Protein AF-A0A562BRK3-F1 (afdb_monomer_lite)

Radius of gyration: 24.8 Å; chains: 1; bounding box: 54×69×61 Å

Organism: NCBI:txid936133

Sequence (170 aa):
MILYHAGPQWVHVVETLVTRTELAKVLCDHHGFTQCMLYEPFGSGRGSVIAKHDHMVVMDIGADGDTHWYAVAPTKELQDLIWSFSNGFAGQWSTLELKIITGHGDWPALLEMAGRQFSDAVCVVERAIAGPANDASSVQELPDFDGNAMEVPPDYLHSLSGTEVIECVH

Structure (mmCIF, N/CA/C/O backbone):
data_AF-A0A562BRK3-F1
#
_entry.id   AF-A0A562BRK3-F1
#
loop_
_atom_site.group_PDB
_atom_site.id
_atom_site.type_symbol
_atom_site.label_atom_id
_atom_site.label_alt_id
_atom_site.label_comp_id
_atom_site.label_asym_id
_atom_site.label_entity_id
_atom_site.label_seq_id
_atom_site.pdbx_PDB_ins_code
_atom_site.Cartn_x
_atom_site.Cartn_y
_atom_site.Cartn_z
_atom_site.occupancy
_atom_site.B_iso_or_equiv
_atom_site.auth_seq_id
_atom_site.auth_comp_id
_atom_site.auth_asym_id
_atom_site.auth_atom_id
_atom_site.pdbx_PDB_model_num
ATOM 1 N N . MET A 1 1 ? 1.777 15.015 -6.830 1.00 42.59 1 MET A N 1
ATOM 2 C CA . MET A 1 1 ? 2.020 14.734 -5.397 1.00 42.59 1 MET A CA 1
ATOM 3 C C . MET A 1 1 ? 0.925 13.799 -4.917 1.00 42.59 1 MET A C 1
ATOM 5 O O . MET A 1 1 ? -0.235 14.199 -4.917 1.00 42.59 1 MET A O 1
ATOM 9 N N . ILE A 1 2 ? 1.263 12.542 -4.626 1.00 52.62 2 ILE A N 1
ATOM 10 C CA . ILE A 1 2 ? 0.286 11.550 -4.171 1.00 52.62 2 ILE A CA 1
ATOM 11 C C . ILE A 1 2 ? -0.029 11.860 -2.705 1.00 52.62 2 ILE A C 1
ATOM 13 O O . ILE A 1 2 ? 0.846 11.779 -1.849 1.00 52.62 2 ILE A O 1
ATOM 17 N N . LEU A 1 3 ? -1.256 12.300 -2.423 1.00 62.47 3 LEU A N 1
ATOM 18 C CA . LEU A 1 3 ? -1.719 12.505 -1.052 1.00 62.47 3 LEU A CA 1
ATOM 19 C C . LEU A 1 3 ? -2.210 11.158 -0.522 1.00 62.47 3 LEU A C 1
ATOM 21 O O . LEU A 1 3 ? -3.358 10.789 -0.758 1.00 62.47 3 LEU A O 1
ATOM 25 N N . TYR A 1 4 ? -1.315 10.436 0.144 1.00 78.81 4 TYR A N 1
ATOM 26 C CA . TYR A 1 4 ? -1.658 9.306 0.998 1.00 78.81 4 TYR A CA 1
ATOM 27 C C . TYR A 1 4 ? -2.059 9.855 2.359 1.00 78.81 4 TYR A C 1
ATOM 29 O O . TYR A 1 4 ? -1.281 10.555 3.012 1.00 78.81 4 TYR A O 1
ATOM 37 N N . HIS A 1 5 ? -3.297 9.610 2.767 1.00 80.00 5 HIS A N 1
ATOM 38 C CA . HIS A 1 5 ? -3.873 10.245 3.949 1.00 80.00 5 HIS A CA 1
ATOM 39 C C . HIS A 1 5 ? -3.241 9.744 5.242 1.00 80.00 5 HIS A C 1
ATOM 41 O O . HIS A 1 5 ? -3.043 10.550 6.140 1.00 80.00 5 HIS A O 1
ATOM 47 N N . ALA A 1 6 ? -2.807 8.483 5.317 1.00 83.62 6 ALA A N 1
ATOM 48 C CA . ALA A 1 6 ? -2.063 7.965 6.472 1.00 83.62 6 ALA A CA 1
ATOM 49 C C . ALA A 1 6 ? -0.735 8.712 6.744 1.00 83.62 6 ALA A C 1
ATOM 51 O O . ALA A 1 6 ? -0.178 8.616 7.840 1.00 83.62 6 ALA A O 1
ATOM 52 N N . GLY A 1 7 ? -0.244 9.482 5.770 1.00 87.38 7 GLY A N 1
ATOM 53 C CA . GLY A 1 7 ? 0.989 10.255 5.850 1.00 87.38 7 GLY A CA 1
ATOM 54 C C . GLY A 1 7 ? 2.136 9.626 5.048 1.00 87.38 7 GLY A C 1
ATOM 55 O O . GLY A 1 7 ? 2.059 8.465 4.640 1.00 87.38 7 GLY A O 1
ATOM 56 N N . PRO A 1 8 ? 3.215 10.388 4.797 1.00 89.25 8 PRO A N 1
ATOM 57 C CA . PRO A 1 8 ? 4.320 9.968 3.933 1.00 89.25 8 PRO A CA 1
ATOM 58 C C . PRO A 1 8 ? 5.113 8.769 4.475 1.00 89.25 8 PRO A C 1
ATOM 60 O O . PRO A 1 8 ? 5.765 8.078 3.705 1.00 89.25 8 PRO A O 1
ATOM 63 N N . GLN A 1 9 ? 5.052 8.493 5.779 1.00 91.50 9 GLN A N 1
ATOM 64 C CA . GLN A 1 9 ? 5.745 7.368 6.411 1.00 91.50 9 GLN A CA 1
ATOM 65 C C . GLN A 1 9 ? 5.169 5.989 6.043 1.00 91.50 9 GLN A C 1
ATOM 67 O O . GLN A 1 9 ? 5.823 4.980 6.274 1.00 91.50 9 GLN A O 1
ATOM 72 N N . TRP A 1 10 ? 3.961 5.944 5.474 1.00 93.75 10 TRP A N 1
ATOM 73 C CA . TRP A 1 10 ? 3.277 4.717 5.043 1.00 93.75 10 TRP A CA 1
ATOM 74 C C . TRP A 1 10 ? 3.403 4.468 3.541 1.00 93.75 10 TRP A C 1
ATOM 76 O O . TRP A 1 10 ? 2.578 3.786 2.937 1.00 93.75 10 TRP A O 1
ATOM 86 N N . VAL A 1 11 ? 4.397 5.086 2.915 1.00 93.94 11 VAL A N 1
ATOM 87 C CA . VAL A 1 11 ? 4.595 5.036 1.475 1.00 93.94 11 VAL A CA 1
ATOM 88 C C . VAL A 1 11 ? 6.065 4.815 1.225 1.00 93.94 11 VAL A C 1
ATOM 90 O O . VAL A 1 11 ? 6.908 5.587 1.678 1.00 93.94 11 VAL A O 1
ATOM 93 N N . HIS A 1 12 ? 6.363 3.776 0.467 1.00 95.69 12 HIS A N 1
ATOM 94 C CA . HIS A 1 12 ? 7.703 3.524 -0.020 1.00 95.69 12 HIS A CA 1
ATOM 95 C C . HIS A 1 12 ? 7.676 3.565 -1.540 1.00 95.69 12 HIS A C 1
ATOM 97 O O . HIS A 1 12 ? 6.855 2.889 -2.157 1.00 95.69 12 HIS A O 1
ATOM 103 N N . VAL A 1 13 ? 8.543 4.380 -2.134 1.00 95.31 13 VAL A N 1
ATOM 104 C CA . VAL A 1 13 ? 8.662 4.512 -3.586 1.00 95.31 13 VAL A CA 1
ATOM 105 C C . VAL A 1 13 ? 10.003 3.954 -4.012 1.00 95.31 13 VAL A C 1
ATOM 107 O O . VAL A 1 13 ? 11.030 4.317 -3.442 1.00 95.31 13 VAL A O 1
ATOM 110 N N . VAL A 1 14 ? 9.973 3.111 -5.035 1.00 95.38 14 VAL A N 1
ATOM 111 C CA . VAL A 1 14 ? 11.150 2.472 -5.611 1.00 95.38 14 VAL A CA 1
ATOM 112 C C . VAL A 1 14 ? 11.201 2.733 -7.110 1.00 95.38 14 VAL A C 1
ATOM 114 O O . VAL A 1 14 ? 10.173 2.764 -7.789 1.00 95.38 14 VAL A O 1
ATOM 117 N N . GLU A 1 15 ? 12.413 2.938 -7.607 1.00 95.75 15 GLU A N 1
ATOM 118 C CA . GLU A 1 15 ? 12.732 3.116 -9.019 1.00 95.75 15 GLU A CA 1
ATOM 119 C C . GLU A 1 15 ? 13.418 1.855 -9.548 1.00 95.75 15 GLU A C 1
ATOM 121 O O . GLU A 1 15 ? 14.273 1.279 -8.870 1.00 95.75 15 GLU A O 1
ATOM 126 N N . THR A 1 16 ? 13.040 1.401 -10.742 1.00 95.88 16 THR A N 1
ATOM 127 C CA . THR A 1 16 ? 13.599 0.184 -11.341 1.00 95.88 16 THR A CA 1
ATOM 128 C C . THR A 1 16 ? 13.435 0.160 -12.859 1.00 95.88 16 THR A C 1
ATOM 130 O O . THR A 1 16 ? 12.605 0.869 -13.418 1.00 95.88 16 THR A O 1
ATOM 133 N N . LEU A 1 17 ? 14.209 -0.700 -13.520 1.00 95.69 17 LEU A N 1
ATOM 134 C CA . LEU A 1 17 ? 14.058 -1.034 -14.939 1.00 95.69 17 LEU A CA 1
ATOM 135 C C . LEU A 1 17 ? 13.078 -2.200 -15.168 1.00 95.69 17 LEU A C 1
ATOM 137 O O . LEU A 1 17 ? 12.776 -2.543 -16.307 1.00 95.69 17 LEU A O 1
ATOM 141 N N . VAL A 1 18 ? 12.601 -2.842 -14.095 1.00 94.62 18 VAL A N 1
ATOM 142 C CA . VAL A 1 18 ? 11.651 -3.957 -14.184 1.00 94.62 18 VAL A CA 1
ATOM 143 C C . VAL A 1 18 ? 10.293 -3.431 -14.635 1.00 94.62 18 VAL A C 1
ATOM 145 O O . VAL A 1 18 ? 9.698 -2.551 -13.997 1.00 94.62 18 VAL A O 1
ATOM 148 N N . THR A 1 19 ? 9.773 -4.000 -15.721 1.00 94.88 19 THR A N 1
ATOM 149 C CA . THR A 1 19 ? 8.482 -3.583 -16.265 1.00 94.88 19 THR A CA 1
ATOM 150 C C . THR A 1 19 ? 7.337 -3.992 -15.344 1.00 94.88 19 THR A C 1
ATOM 152 O O . THR A 1 19 ? 7.427 -4.937 -14.555 1.00 94.88 19 THR A O 1
ATOM 155 N N . ARG A 1 20 ? 6.195 -3.316 -15.489 1.00 94.38 20 ARG A N 1
ATOM 156 C CA . ARG A 1 20 ? 5.014 -3.559 -14.651 1.00 94.38 20 ARG A CA 1
ATOM 157 C C . ARG A 1 20 ? 4.578 -5.021 -14.666 1.00 94.38 20 ARG A C 1
ATOM 159 O O . ARG A 1 20 ? 4.218 -5.584 -13.635 1.00 94.38 20 ARG A O 1
ATOM 166 N N . THR A 1 21 ? 4.578 -5.617 -15.855 1.00 93.50 21 THR A N 1
ATOM 167 C CA . THR A 1 21 ? 4.143 -6.998 -16.072 1.00 93.50 21 THR A CA 1
ATOM 168 C C . THR A 1 21 ? 5.106 -7.985 -15.420 1.00 93.50 21 THR A C 1
ATOM 170 O O . THR A 1 21 ? 4.656 -8.951 -14.808 1.00 93.50 21 THR A O 1
ATOM 173 N N . GLU A 1 22 ? 6.413 -7.734 -15.513 1.00 94.44 22 GLU A N 1
ATOM 174 C CA . GLU A 1 22 ? 7.439 -8.569 -14.882 1.00 94.44 22 GLU A CA 1
ATOM 175 C C . GLU A 1 22 ? 7.361 -8.486 -13.361 1.00 94.44 22 GLU A C 1
ATOM 177 O O . GLU A 1 22 ? 7.303 -9.524 -12.704 1.00 94.44 22 GLU A O 1
ATOM 182 N N . LEU A 1 23 ? 7.271 -7.275 -12.799 1.00 94.88 23 LEU A N 1
ATOM 183 C CA . LEU A 1 23 ? 7.180 -7.096 -11.352 1.00 94.88 23 LEU A CA 1
ATOM 184 C C . LEU A 1 23 ? 5.910 -7.745 -10.790 1.00 94.88 23 LEU A C 1
ATOM 186 O O . LEU A 1 23 ? 5.981 -8.490 -9.814 1.00 94.88 23 LEU A O 1
ATOM 190 N N . ALA A 1 24 ? 4.753 -7.513 -11.421 1.00 94.56 24 ALA A N 1
ATOM 191 C CA . ALA A 1 24 ? 3.501 -8.138 -11.001 1.00 94.56 24 ALA A CA 1
ATOM 192 C C . ALA A 1 24 ? 3.601 -9.670 -11.034 1.00 94.56 24 ALA A C 1
ATOM 194 O O . ALA A 1 24 ? 3.160 -10.327 -10.092 1.00 94.56 24 ALA A O 1
ATOM 195 N N . LYS A 1 25 ? 4.222 -10.231 -12.078 1.00 94.69 25 LYS A N 1
ATOM 196 C CA . LYS A 1 25 ? 4.437 -11.674 -12.200 1.00 94.69 25 LYS A CA 1
ATOM 197 C C . LYS A 1 25 ? 5.325 -12.216 -11.080 1.00 94.69 25 LYS A C 1
ATOM 199 O O . LYS A 1 25 ? 4.910 -13.142 -10.396 1.00 94.69 25 LYS A O 1
ATOM 204 N N . VAL A 1 26 ? 6.498 -11.624 -10.848 1.00 94.38 26 VAL A N 1
ATOM 205 C CA . VAL A 1 26 ? 7.433 -12.078 -9.799 1.00 94.38 26 VAL A CA 1
ATOM 206 C C . VAL A 1 26 ? 6.784 -12.025 -8.415 1.00 94.38 26 VAL A C 1
ATOM 208 O O . VAL A 1 26 ? 6.897 -12.975 -7.642 1.00 94.38 26 VAL A O 1
ATOM 211 N N . LEU A 1 27 ? 6.052 -10.949 -8.112 1.00 94.81 27 LEU A N 1
ATOM 212 C CA . LEU A 1 27 ? 5.343 -10.809 -6.840 1.00 94.81 27 LEU A CA 1
ATOM 213 C C . LEU A 1 27 ? 4.277 -11.897 -6.644 1.00 94.81 27 LEU A C 1
ATOM 215 O O . LEU A 1 27 ? 4.138 -12.429 -5.540 1.00 94.81 27 LEU A O 1
ATOM 219 N N . CYS A 1 28 ? 3.535 -12.239 -7.697 1.00 94.44 28 CYS A N 1
ATOM 220 C CA . CYS A 1 28 ? 2.483 -13.249 -7.610 1.00 94.44 28 CYS A CA 1
ATOM 221 C C . CYS A 1 28 ? 3.046 -14.674 -7.565 1.00 94.44 28 CYS A C 1
ATOM 223 O O . CYS A 1 28 ? 2.613 -15.471 -6.736 1.00 94.44 28 CYS A O 1
ATOM 225 N N . ASP A 1 29 ? 4.036 -14.973 -8.406 1.00 93.56 29 ASP A N 1
ATOM 226 C CA . ASP A 1 29 ? 4.585 -16.322 -8.559 1.00 93.56 29 ASP A CA 1
ATOM 227 C C . ASP A 1 29 ? 5.462 -16.730 -7.361 1.00 93.56 29 ASP A C 1
ATOM 229 O O . ASP A 1 29 ? 5.449 -17.893 -6.958 1.00 93.56 29 ASP A O 1
ATOM 233 N N . HIS A 1 30 ? 6.212 -15.791 -6.767 1.00 91.38 30 HIS A N 1
ATOM 234 C CA . HIS A 1 30 ? 7.230 -16.110 -5.752 1.00 91.38 30 HIS A CA 1
ATOM 235 C C . HIS A 1 30 ? 6.968 -15.533 -4.361 1.00 91.38 30 HIS A C 1
ATOM 237 O O . HIS A 1 30 ? 7.566 -15.997 -3.390 1.00 91.38 30 HIS A O 1
ATOM 243 N N . HIS A 1 31 ? 6.093 -14.535 -4.236 1.00 90.38 31 HIS A N 1
ATOM 244 C CA . HIS A 1 31 ? 5.945 -13.786 -2.987 1.00 90.38 31 HIS A CA 1
ATOM 245 C C . HIS A 1 31 ? 4.519 -13.766 -2.427 1.00 90.38 31 HIS A C 1
ATOM 247 O O . HIS A 1 31 ? 4.239 -13.037 -1.478 1.00 90.38 31 HIS A O 1
ATOM 253 N N . GLY A 1 32 ? 3.615 -14.576 -2.986 1.00 91.38 32 GLY A N 1
ATOM 254 C CA . GLY A 1 32 ? 2.256 -14.735 -2.464 1.00 91.38 32 GLY A CA 1
ATOM 255 C C . GLY A 1 32 ? 1.371 -13.501 -2.643 1.00 91.38 32 GLY A C 1
ATOM 256 O O . GLY A 1 32 ? 0.333 -13.388 -1.985 1.00 91.38 32 GLY A O 1
ATOM 257 N N . PHE A 1 33 ? 1.755 -12.557 -3.506 1.00 95.56 33 PHE A N 1
ATOM 258 C CA . PHE A 1 33 ? 0.863 -11.467 -3.880 1.00 95.56 33 PHE A CA 1
ATOM 259 C C . PHE A 1 33 ? -0.249 -11.992 -4.790 1.00 95.56 33 PHE A C 1
ATOM 261 O O . PHE A 1 33 ? -0.097 -12.963 -5.525 1.00 95.56 33 PHE A O 1
ATOM 268 N N . THR A 1 34 ? -1.390 -11.320 -4.757 1.00 95.69 34 THR A N 1
ATOM 269 C CA . THR A 1 34 ? -2.489 -11.542 -5.691 1.00 95.69 34 THR A CA 1
ATOM 270 C C . THR A 1 34 ? -2.465 -10.461 -6.758 1.00 95.69 34 THR A C 1
ATOM 272 O O . THR A 1 34 ? -2.460 -9.265 -6.443 1.00 95.69 34 THR A O 1
ATOM 275 N N . GLN A 1 35 ? -2.488 -10.874 -8.024 1.00 93.25 35 GLN A N 1
ATOM 276 C CA . GLN A 1 35 ? -2.577 -9.948 -9.144 1.00 93.25 35 GLN A CA 1
ATOM 277 C C . GLN A 1 35 ? -3.909 -9.198 -9.100 1.00 93.25 35 GLN A C 1
ATOM 279 O O . GLN A 1 35 ? -4.969 -9.791 -8.895 1.00 93.25 35 GLN A O 1
ATOM 284 N N . CYS A 1 36 ? -3.858 -7.886 -9.304 1.00 90.62 36 CYS A N 1
ATOM 285 C CA . CYS A 1 36 ? -5.045 -7.039 -9.291 1.00 90.62 36 CYS A CA 1
ATOM 286 C C . CYS A 1 36 ? -5.395 -6.552 -10.699 1.00 90.62 36 CYS A C 1
ATOM 288 O O . CYS A 1 36 ? -4.528 -6.387 -11.557 1.00 90.62 36 CYS A O 1
ATOM 290 N N . MET A 1 37 ? -6.683 -6.284 -10.930 1.00 82.25 37 MET A N 1
ATOM 291 C CA . MET A 1 37 ? -7.095 -5.490 -12.088 1.00 82.25 37 MET A CA 1
A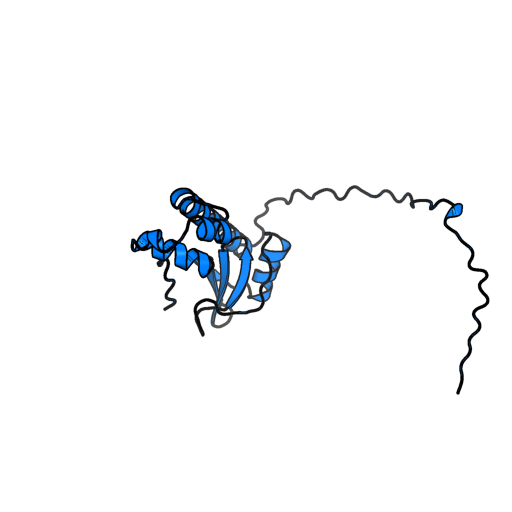TOM 292 C C . MET A 1 37 ? -6.586 -4.063 -11.876 1.00 82.25 37 MET A C 1
ATOM 294 O O . MET A 1 37 ? -6.704 -3.545 -10.777 1.00 82.25 37 MET A O 1
ATOM 298 N N . LEU A 1 38 ? -6.000 -3.433 -12.889 1.00 86.62 38 LEU A N 1
ATOM 299 C CA . LEU A 1 38 ? -5.414 -2.096 -12.761 1.00 86.62 38 LEU A CA 1
ATOM 300 C C . LEU A 1 38 ? -6.494 -1.071 -12.372 1.00 86.62 38 LEU A C 1
ATOM 302 O O . LEU A 1 38 ? -7.259 -0.619 -13.222 1.00 86.62 38 LEU A O 1
ATOM 306 N N . TYR A 1 39 ? -6.567 -0.716 -11.088 1.00 91.56 39 TYR A N 1
ATOM 307 C CA . TYR A 1 39 ? -7.485 0.293 -10.551 1.00 91.56 39 TYR A CA 1
ATOM 308 C C . TYR A 1 39 ? -6.726 1.324 -9.712 1.00 91.56 39 TYR A C 1
ATOM 310 O O . TYR A 1 39 ? -5.657 1.036 -9.178 1.00 91.56 39 TYR A O 1
ATOM 318 N N . GLU A 1 40 ? -7.286 2.528 -9.585 1.00 91.50 40 GLU A N 1
ATOM 319 C CA . GLU A 1 40 ? -6.642 3.671 -8.923 1.00 91.50 40 GLU A CA 1
ATOM 320 C C . GLU A 1 40 ? -7.346 4.011 -7.587 1.00 91.50 40 GLU A C 1
ATOM 322 O O . GLU A 1 40 ? -8.255 4.848 -7.556 1.00 91.50 40 GLU A O 1
ATOM 327 N N . PRO A 1 41 ? -6.972 3.382 -6.453 1.00 89.31 41 PRO A N 1
ATOM 328 C CA . PRO A 1 41 ? -7.683 3.543 -5.173 1.00 89.31 41 PRO A CA 1
ATOM 329 C C . PRO A 1 41 ? -7.634 4.965 -4.600 1.00 89.31 41 PRO A C 1
ATOM 331 O O . PRO A 1 41 ? -8.520 5.372 -3.838 1.00 89.31 41 PRO A O 1
ATOM 334 N N . PHE A 1 42 ? -6.598 5.722 -4.964 1.00 87.38 42 PHE A N 1
ATOM 335 C CA . PHE A 1 42 ? -6.344 7.075 -4.468 1.00 87.38 42 PHE A CA 1
ATOM 336 C C . PHE A 1 42 ? -6.830 8.169 -5.432 1.00 87.38 42 PHE A C 1
ATOM 338 O O . PHE A 1 42 ? -6.615 9.355 -5.179 1.00 87.38 42 PHE A O 1
ATOM 345 N N . GLY A 1 43 ? -7.536 7.787 -6.500 1.00 85.31 43 GLY A N 1
ATOM 346 C CA . GLY A 1 43 ? -8.019 8.686 -7.545 1.00 85.31 43 GLY A CA 1
ATOM 347 C C . GLY A 1 43 ? -7.096 8.730 -8.761 1.00 85.31 43 GLY A C 1
ATOM 348 O O . GLY A 1 43 ? -5.996 8.185 -8.746 1.00 85.31 43 GLY A O 1
ATOM 349 N N . SER A 1 44 ? -7.567 9.385 -9.822 1.00 85.69 44 SER A N 1
ATOM 350 C CA . SER A 1 44 ? -6.913 9.297 -11.126 1.00 85.69 44 SER A CA 1
ATOM 351 C C . SER A 1 44 ? -5.527 9.937 -11.168 1.00 85.69 44 SER A C 1
ATOM 353 O O . SER A 1 44 ? -5.317 11.013 -10.596 1.00 85.69 44 SER A O 1
ATOM 355 N N . GLY A 1 45 ? -4.581 9.264 -11.831 1.00 83.44 45 GLY A N 1
ATOM 356 C CA . GLY A 1 45 ? -3.189 9.695 -11.957 1.00 83.44 45 GLY A CA 1
ATOM 357 C C . GLY A 1 45 ? -2.380 9.543 -10.668 1.00 83.44 45 GLY A C 1
ATOM 358 O O . GLY A 1 45 ? -1.362 10.215 -10.503 1.00 83.44 45 GLY A O 1
ATOM 359 N N . ARG A 1 46 ? -2.843 8.715 -9.722 1.00 84.06 46 ARG A N 1
ATOM 360 C CA . ARG A 1 46 ? -2.166 8.473 -8.430 1.00 84.06 46 ARG A CA 1
ATOM 361 C C . ARG A 1 46 ? -1.600 7.068 -8.282 1.00 84.06 46 ARG A C 1
ATOM 363 O O . ARG A 1 46 ? -1.237 6.664 -7.181 1.00 84.06 46 ARG A O 1
ATOM 370 N N . GLY A 1 47 ? -1.509 6.372 -9.401 1.00 89.81 47 GLY A N 1
ATOM 371 C CA . GLY A 1 47 ? -0.990 5.028 -9.499 1.00 89.81 47 GLY A CA 1
ATOM 372 C C . GLY A 1 47 ? -2.084 3.977 -9.563 1.00 89.81 47 GLY A C 1
ATOM 373 O O . GLY A 1 47 ? -3.162 4.121 -8.981 1.00 89.81 47 GLY A O 1
ATOM 374 N N . SER A 1 48 ? -1.774 2.915 -10.296 1.00 93.75 48 SER A N 1
ATOM 375 C CA . SER A 1 48 ? -2.664 1.781 -10.521 1.00 93.75 48 SER A CA 1
ATOM 376 C C . SER A 1 48 ? -2.155 0.556 -9.774 1.00 93.75 48 SER A C 1
ATOM 378 O O . SER A 1 48 ? -0.968 0.244 -9.841 1.00 93.75 48 SER A O 1
ATOM 380 N N . VAL A 1 49 ? -3.032 -0.129 -9.040 1.00 95.38 49 VAL A N 1
ATOM 381 C CA . VAL A 1 49 ? -2.661 -1.325 -8.270 1.00 95.38 49 VAL A CA 1
ATOM 382 C C . VAL A 1 49 ? -2.348 -2.470 -9.223 1.00 95.38 49 VAL A C 1
ATOM 384 O O . VAL A 1 49 ? -3.180 -2.838 -10.051 1.00 95.38 49 VAL A O 1
ATOM 387 N N . ILE A 1 50 ? -1.160 -3.049 -9.071 1.00 96.12 50 ILE A N 1
ATOM 388 C CA . ILE A 1 50 ? -0.684 -4.175 -9.885 1.00 96.12 50 ILE A CA 1
ATOM 389 C C . ILE A 1 50 ? -0.744 -5.489 -9.108 1.00 96.12 50 ILE A C 1
ATOM 391 O O . ILE A 1 50 ? -0.998 -6.548 -9.683 1.00 96.12 50 ILE A O 1
ATOM 395 N N . ALA A 1 51 ? -0.554 -5.412 -7.791 1.00 96.56 51 ALA A N 1
ATOM 396 C CA . ALA A 1 51 ? -0.514 -6.559 -6.904 1.00 96.56 51 ALA A CA 1
ATOM 397 C C . ALA A 1 51 ? -0.927 -6.154 -5.482 1.00 96.56 51 ALA A C 1
ATOM 399 O O . ALA A 1 51 ? -0.722 -5.012 -5.061 1.00 96.56 51 ALA A O 1
ATOM 400 N N . LYS A 1 52 ? -1.492 -7.099 -4.731 1.00 96.19 52 LYS A N 1
ATOM 401 C CA . LYS A 1 52 ? -1.904 -6.917 -3.334 1.00 96.19 52 LYS A CA 1
ATOM 402 C C . LYS A 1 52 ? -1.460 -8.108 -2.490 1.00 96.19 52 LYS A C 1
ATOM 404 O O . LYS A 1 52 ? -1.592 -9.244 -2.933 1.00 96.19 52 LYS A O 1
ATOM 409 N N . HIS A 1 53 ? -1.008 -7.855 -1.270 1.00 95.56 53 HIS A N 1
ATOM 410 C CA . HIS A 1 53 ? -0.775 -8.883 -0.257 1.00 95.56 53 HIS A CA 1
ATOM 411 C C . HIS A 1 53 ? -1.257 -8.353 1.093 1.00 95.56 53 HIS A C 1
ATOM 413 O O . HIS A 1 53 ? -0.934 -7.223 1.455 1.00 95.56 53 HIS A O 1
ATOM 419 N N . ASP A 1 54 ? -2.080 -9.127 1.801 1.00 94.44 54 ASP A N 1
ATOM 420 C CA . ASP A 1 54 ? -2.762 -8.697 3.027 1.00 94.44 54 ASP A CA 1
ATOM 421 C C . ASP A 1 54 ? -3.417 -7.303 2.901 1.00 94.44 54 ASP A C 1
ATOM 423 O O . ASP A 1 54 ? -4.276 -7.081 2.036 1.00 94.44 54 ASP A O 1
ATOM 427 N N . HIS A 1 55 ? -3.016 -6.347 3.746 1.00 95.56 55 HIS A N 1
ATOM 428 C CA . HIS A 1 55 ? -3.482 -4.962 3.718 1.00 95.56 55 HIS A CA 1
ATOM 429 C C . HIS A 1 55 ? -2.543 -4.017 2.964 1.00 95.56 55 HIS A C 1
ATOM 431 O O . HIS A 1 55 ? -2.696 -2.800 3.091 1.00 95.56 55 HIS A O 1
ATOM 437 N N . MET A 1 56 ? -1.617 -4.547 2.163 1.00 96.81 56 MET A N 1
ATOM 438 C CA . MET A 1 56 ? -0.646 -3.783 1.380 1.00 96.81 56 MET A CA 1
ATOM 439 C C . MET A 1 56 ? -0.917 -3.905 -0.118 1.00 96.81 56 MET A C 1
ATOM 441 O O . MET A 1 56 ? -1.294 -4.961 -0.630 1.00 96.81 56 MET A O 1
ATOM 445 N N . VAL A 1 57 ? -0.709 -2.804 -0.832 1.00 96.19 57 VAL A N 1
ATOM 446 C CA . VAL A 1 57 ? -0.818 -2.725 -2.288 1.00 96.19 57 VAL A CA 1
ATOM 447 C C . VAL A 1 57 ? 0.495 -2.254 -2.889 1.00 96.19 57 VAL A C 1
ATOM 449 O O . VAL A 1 57 ? 1.168 -1.379 -2.341 1.00 96.19 57 VAL A O 1
ATOM 452 N N . VAL A 1 58 ? 0.826 -2.822 -4.044 1.00 96.56 58 VAL A N 1
ATOM 453 C CA . VAL A 1 58 ? 1.895 -2.350 -4.922 1.00 96.56 58 VAL A CA 1
ATOM 454 C C . VAL A 1 58 ? 1.240 -1.674 -6.112 1.00 96.56 58 VAL A C 1
ATOM 456 O O . VAL A 1 58 ? 0.335 -2.235 -6.739 1.00 96.56 58 VAL A O 1
ATOM 459 N N . MET A 1 59 ? 1.680 -0.459 -6.409 1.00 96.06 59 MET A N 1
ATOM 460 C CA . MET A 1 59 ? 1.126 0.375 -7.465 1.00 96.06 59 MET A CA 1
ATOM 461 C C . MET A 1 59 ? 2.206 0.797 -8.443 1.00 96.06 59 MET A C 1
ATOM 463 O O . MET A 1 59 ? 3.291 1.184 -8.027 1.00 96.06 59 MET A O 1
ATOM 467 N N . ASP A 1 60 ? 1.873 0.786 -9.726 1.00 95.25 60 ASP A N 1
ATOM 468 C CA . ASP A 1 60 ? 2.624 1.497 -10.759 1.00 95.25 60 ASP A CA 1
ATOM 469 C C . ASP A 1 60 ? 2.207 2.969 -10.722 1.00 95.25 60 ASP A C 1
ATOM 471 O O . ASP A 1 60 ? 1.028 3.270 -10.938 1.00 95.25 60 ASP A O 1
ATOM 475 N N . ILE A 1 61 ? 3.146 3.861 -10.396 1.00 94.06 61 ILE A N 1
ATOM 476 C CA . ILE A 1 61 ? 2.899 5.306 -10.267 1.00 94.06 61 ILE A CA 1
ATOM 477 C C . ILE A 1 61 ? 3.430 6.113 -11.460 1.00 94.06 61 ILE A C 1
ATOM 479 O O . ILE A 1 61 ? 3.223 7.329 -11.494 1.00 94.06 61 ILE A O 1
ATOM 483 N N . GLY A 1 62 ? 4.078 5.468 -12.434 1.00 92.25 62 GLY A N 1
ATOM 484 C CA . GLY A 1 62 ? 4.575 6.124 -13.638 1.00 92.25 62 GLY A CA 1
ATOM 485 C C . GLY A 1 62 ? 5.787 5.439 -14.263 1.00 92.25 62 GLY A C 1
ATOM 486 O O . GLY A 1 62 ? 6.456 4.610 -13.648 1.00 92.25 62 GLY A O 1
ATOM 487 N N . ALA A 1 63 ? 6.092 5.851 -15.491 1.00 93.38 63 ALA A N 1
ATOM 488 C CA . ALA A 1 63 ? 7.279 5.439 -16.227 1.00 93.38 63 ALA A CA 1
ATOM 489 C C . ALA A 1 63 ? 7.812 6.602 -17.077 1.00 93.38 63 ALA A C 1
ATOM 491 O O . ALA A 1 63 ? 7.026 7.425 -17.555 1.00 93.38 63 ALA A O 1
ATOM 492 N N . ASP A 1 64 ? 9.128 6.653 -17.264 1.00 94.31 64 ASP A N 1
ATOM 493 C CA . ASP A 1 64 ? 9.828 7.581 -18.155 1.00 94.31 64 ASP A CA 1
ATOM 494 C C . ASP A 1 64 ? 10.947 6.824 -18.877 1.00 94.31 64 ASP A C 1
ATOM 496 O O . ASP A 1 64 ? 11.918 6.376 -18.266 1.00 94.31 64 ASP A O 1
ATOM 500 N N . GLY A 1 65 ? 10.784 6.622 -20.185 1.00 92.94 65 GLY A N 1
ATOM 501 C CA . GLY A 1 65 ? 11.640 5.717 -20.950 1.00 92.94 65 GLY A CA 1
ATOM 502 C C . GLY A 1 65 ? 11.576 4.285 -20.409 1.00 92.94 65 GLY A C 1
ATOM 503 O O . GLY A 1 65 ? 10.492 3.713 -20.307 1.00 92.94 65 GLY A O 1
ATOM 504 N N . ASP A 1 66 ? 12.741 3.734 -20.063 1.00 93.31 66 ASP A N 1
ATOM 505 C CA . ASP A 1 66 ? 12.893 2.385 -19.494 1.00 93.31 66 ASP A CA 1
ATOM 506 C C . ASP A 1 66 ? 12.824 2.375 -17.955 1.00 93.31 66 ASP A C 1
ATOM 508 O O . ASP A 1 66 ? 12.911 1.319 -17.328 1.00 93.31 66 ASP A O 1
ATOM 512 N N . THR A 1 67 ? 12.684 3.547 -17.330 1.00 94.69 67 THR A N 1
ATOM 513 C CA . THR A 1 67 ? 12.598 3.681 -15.877 1.00 94.69 67 THR A CA 1
ATOM 514 C C . THR A 1 67 ? 11.142 3.652 -15.429 1.00 94.69 67 THR A C 1
ATOM 516 O O . THR A 1 67 ? 10.311 4.429 -15.900 1.00 94.69 67 THR A O 1
ATOM 519 N N . HIS A 1 68 ? 10.844 2.785 -14.468 1.00 95.56 68 HIS A N 1
ATOM 520 C CA . HIS A 1 68 ? 9.537 2.625 -13.845 1.00 95.56 68 HIS A CA 1
ATOM 521 C C . HIS A 1 68 ? 9.593 2.997 -12.362 1.00 95.56 68 HIS A C 1
ATOM 523 O O . HIS A 1 68 ? 10.563 2.682 -11.665 1.00 95.56 68 HIS A O 1
ATOM 529 N N . TRP A 1 69 ? 8.519 3.606 -11.858 1.00 96.06 69 TRP A N 1
ATOM 530 C CA . TRP A 1 69 ? 8.347 3.881 -10.435 1.00 96.06 69 TRP A CA 1
ATOM 531 C C . TRP A 1 69 ? 7.177 3.094 -9.869 1.00 96.06 69 TRP A C 1
ATOM 533 O O . TRP A 1 69 ? 6.053 3.150 -10.378 1.00 96.06 69 TRP A O 1
ATOM 543 N N . TYR A 1 70 ? 7.432 2.429 -8.748 1.00 95.75 70 TYR A N 1
ATOM 544 C CA . TYR A 1 70 ? 6.414 1.712 -7.998 1.00 95.75 70 TYR A CA 1
ATOM 545 C C . TYR A 1 70 ? 6.279 2.278 -6.595 1.00 95.75 70 TYR A C 1
ATOM 547 O O . TYR A 1 70 ? 7.256 2.720 -5.992 1.00 95.75 70 TYR A O 1
ATOM 555 N N . ALA A 1 71 ? 5.061 2.241 -6.065 1.00 95.50 71 ALA A N 1
ATOM 556 C CA . ALA A 1 71 ? 4.775 2.588 -4.684 1.00 95.50 71 ALA A CA 1
ATOM 557 C C . ALA A 1 71 ? 4.196 1.391 -3.934 1.00 95.50 71 ALA A C 1
ATOM 559 O O . ALA A 1 71 ? 3.248 0.757 -4.398 1.00 95.50 71 ALA A O 1
ATOM 560 N N . VAL A 1 72 ? 4.732 1.134 -2.746 1.00 96.00 72 VAL A N 1
ATOM 561 C CA . VAL A 1 72 ? 4.141 0.247 -1.745 1.00 96.00 72 VAL A CA 1
ATOM 562 C C . VAL A 1 72 ? 3.431 1.116 -0.722 1.00 96.00 72 VAL A C 1
ATOM 564 O O . VAL A 1 72 ? 4.023 2.053 -0.181 1.00 96.00 72 VAL A O 1
ATOM 567 N N . ALA A 1 73 ? 2.161 0.822 -0.468 1.00 95.75 73 ALA A N 1
ATOM 568 C CA . ALA A 1 73 ? 1.367 1.531 0.526 1.00 95.75 73 ALA A CA 1
ATOM 569 C C . ALA A 1 73 ? 0.292 0.613 1.124 1.00 95.75 73 ALA A C 1
ATOM 571 O O . ALA A 1 73 ? -0.102 -0.369 0.487 1.00 95.75 73 ALA A O 1
ATOM 572 N N . PRO A 1 74 ? -0.251 0.936 2.308 1.00 95.94 74 PRO A N 1
ATOM 573 C CA . PRO A 1 74 ? -1.446 0.279 2.800 1.00 95.94 74 PRO A CA 1
ATOM 574 C C . PRO A 1 74 ? -2.637 0.497 1.860 1.00 95.94 74 PRO A C 1
ATOM 576 O O . PRO A 1 74 ? -2.738 1.513 1.165 1.00 95.94 74 PRO A O 1
ATOM 579 N N . THR A 1 75 ? -3.570 -0.449 1.875 1.00 94.94 75 THR A N 1
ATOM 580 C CA . THR A 1 75 ? -4.894 -0.333 1.245 1.00 94.94 75 THR A CA 1
ATOM 581 C C . THR A 1 75 ? -5.629 0.927 1.706 1.00 94.94 75 THR A C 1
ATOM 583 O O . THR A 1 75 ? -5.355 1.462 2.781 1.00 94.94 75 THR A O 1
ATOM 586 N N . LYS A 1 76 ? -6.580 1.408 0.897 1.00 92.50 76 LYS A N 1
ATOM 587 C CA . LYS A 1 76 ? -7.343 2.631 1.190 1.00 92.50 76 LYS A CA 1
ATOM 588 C C . LYS A 1 76 ? -8.008 2.554 2.567 1.00 92.50 76 LYS A C 1
ATOM 590 O O . LYS A 1 76 ? -7.890 3.489 3.352 1.00 92.50 76 LYS A O 1
ATOM 595 N N . GLU A 1 77 ? -8.623 1.415 2.862 1.00 92.88 77 GLU A N 1
ATOM 596 C CA . GLU A 1 77 ? -9.324 1.137 4.111 1.00 92.88 77 GLU A CA 1
ATOM 597 C C . GLU A 1 77 ? -8.368 1.190 5.310 1.00 92.88 77 GLU A C 1
ATOM 599 O O . GLU A 1 77 ? -8.666 1.832 6.316 1.00 92.88 77 GLU A O 1
ATOM 604 N N . LEU A 1 78 ? -7.184 0.574 5.198 1.00 94.69 78 LEU A N 1
ATOM 605 C CA . LEU A 1 78 ? -6.190 0.617 6.271 1.00 94.69 78 LEU A CA 1
ATOM 606 C C . LEU A 1 78 ? -5.602 2.025 6.442 1.00 94.69 78 LEU A C 1
ATOM 608 O O . LEU A 1 78 ? -5.387 2.467 7.571 1.00 94.69 78 LEU A O 1
ATOM 612 N N . GLN A 1 79 ? -5.386 2.764 5.353 1.00 93.88 79 GLN A N 1
ATOM 613 C CA . GLN A 1 79 ? -4.961 4.157 5.461 1.00 93.88 79 GLN A CA 1
ATOM 614 C C . GLN A 1 79 ? -6.027 5.030 6.141 1.00 93.88 79 GLN A C 1
ATOM 616 O O . GLN A 1 79 ? -5.658 5.913 6.916 1.00 93.88 79 GLN A O 1
ATOM 621 N N . ASP A 1 80 ? -7.323 4.786 5.891 1.00 92.62 80 ASP A N 1
ATOM 622 C CA . ASP A 1 80 ? -8.421 5.545 6.513 1.00 92.62 80 ASP A CA 1
ATOM 623 C C . ASP A 1 80 ? -8.394 5.331 8.032 1.00 92.62 80 ASP A C 1
ATOM 625 O O . ASP A 1 80 ? -8.450 6.292 8.800 1.00 92.62 80 ASP A O 1
ATOM 629 N N . LEU A 1 81 ? -8.186 4.084 8.463 1.00 93.81 81 LEU A N 1
ATOM 630 C CA . LEU A 1 81 ? -8.038 3.717 9.871 1.00 93.81 81 LEU A CA 1
ATOM 631 C C . LEU A 1 81 ? -6.817 4.369 10.526 1.00 93.81 81 LEU A C 1
ATOM 633 O O . LEU A 1 81 ? -6.941 4.984 11.588 1.00 93.81 81 LEU A O 1
ATOM 637 N N . ILE A 1 82 ? -5.645 4.271 9.893 1.00 94.44 82 ILE A N 1
ATOM 638 C CA . ILE A 1 82 ? -4.408 4.879 10.402 1.00 94.44 82 ILE A CA 1
ATOM 639 C C . ILE A 1 82 ? -4.577 6.396 10.523 1.00 94.44 82 ILE A C 1
ATOM 641 O O . ILE A 1 82 ? -4.252 6.975 11.562 1.00 94.44 82 ILE A O 1
ATOM 645 N N . TRP A 1 83 ? -5.130 7.043 9.495 1.00 93.69 83 TRP A N 1
ATOM 646 C CA . TRP A 1 83 ? -5.389 8.479 9.516 1.00 93.69 83 TRP A CA 1
ATOM 647 C C . TRP A 1 83 ? -6.361 8.859 10.635 1.00 93.69 83 TRP A C 1
ATOM 649 O O . TRP A 1 83 ? -6.084 9.801 11.386 1.00 93.69 83 TRP A O 1
ATOM 659 N N . SER A 1 84 ? -7.463 8.119 10.797 1.00 92.06 84 SER A N 1
ATOM 660 C CA . SER A 1 84 ? -8.421 8.354 11.878 1.00 92.06 84 SER A CA 1
ATOM 661 C C . SER A 1 84 ? -7.764 8.236 13.248 1.00 92.06 84 SER A C 1
ATOM 663 O O . SER A 1 84 ? -7.998 9.089 14.104 1.00 92.06 84 SER A O 1
ATOM 665 N N . PHE A 1 85 ? -6.907 7.236 13.459 1.00 92.12 85 PHE A N 1
ATOM 666 C CA . PHE A 1 85 ? -6.169 7.099 14.711 1.00 92.12 85 PHE A CA 1
ATOM 667 C C . PHE A 1 85 ? -5.239 8.293 14.959 1.00 92.12 85 PHE A C 1
ATOM 669 O O . PHE A 1 85 ? -5.326 8.935 16.008 1.00 92.12 85 PHE A O 1
ATOM 676 N N . SER A 1 86 ? -4.402 8.645 13.979 1.00 91.12 86 SER A N 1
ATOM 677 C CA . SER A 1 86 ? -3.422 9.733 14.104 1.00 91.12 86 SER A CA 1
ATOM 678 C C . SER A 1 86 ? -4.047 11.115 14.315 1.00 91.12 86 SER A C 1
ATOM 680 O O . SER A 1 86 ? -3.408 11.981 14.907 1.00 91.12 86 SER A O 1
ATOM 682 N N . ASN A 1 87 ? -5.286 11.330 13.866 1.00 91.62 87 ASN A N 1
ATOM 683 C CA . ASN A 1 87 ? -5.984 12.615 13.977 1.00 91.62 87 ASN A CA 1
ATOM 684 C C . ASN A 1 87 ? -7.023 12.651 15.116 1.00 91.62 87 ASN A C 1
ATOM 686 O O . ASN A 1 87 ? -7.801 13.598 15.208 1.00 91.62 87 ASN A O 1
ATOM 690 N N . GLY A 1 88 ? -7.051 11.640 15.992 1.00 90.75 88 GLY A N 1
ATOM 691 C CA . GLY A 1 88 ? -7.962 11.604 17.144 1.00 90.75 88 GLY A CA 1
ATOM 692 C C . GLY A 1 88 ? -9.412 11.234 16.806 1.00 90.75 88 GLY A C 1
ATOM 693 O O . GLY A 1 88 ? -10.295 11.363 17.651 1.00 90.75 88 GLY A O 1
ATOM 694 N N . PHE A 1 89 ? -9.665 10.724 15.602 1.00 90.75 89 PHE A N 1
ATOM 695 C CA . PHE A 1 89 ? -10.966 10.227 15.143 1.00 90.75 89 PHE A CA 1
ATOM 696 C C . PHE A 1 89 ? -11.140 8.713 15.340 1.00 90.75 89 PHE A C 1
ATOM 698 O O . PHE A 1 89 ? -12.077 8.121 14.813 1.00 90.75 89 PHE A O 1
ATOM 705 N N . ALA A 1 90 ? -10.280 8.076 16.138 1.00 87.88 90 ALA A N 1
ATOM 706 C CA . ALA A 1 90 ? -10.365 6.652 16.468 1.00 87.88 90 ALA A CA 1
ATOM 707 C C . ALA A 1 90 ? -11.752 6.231 17.000 1.00 87.88 90 ALA A C 1
ATOM 709 O O . ALA A 1 90 ? -12.214 5.131 16.723 1.00 87.88 90 ALA A O 1
ATOM 710 N N . GLY A 1 91 ? -12.442 7.119 17.726 1.00 87.81 91 GLY A N 1
ATOM 711 C CA . GLY A 1 91 ? -13.783 6.861 18.264 1.00 87.81 91 GLY A CA 1
ATOM 712 C C . GLY A 1 91 ? -14.910 6.798 17.224 1.00 87.81 91 GLY A C 1
ATOM 713 O O . GLY A 1 91 ? -16.028 6.452 17.591 1.00 87.81 91 GLY A O 1
ATOM 714 N N . GLN A 1 92 ? -14.649 7.131 15.953 1.00 90.88 92 GLN A N 1
ATOM 715 C CA . GLN A 1 92 ? -15.628 6.986 14.865 1.00 90.88 92 GLN A CA 1
ATOM 716 C C . GLN A 1 92 ? -15.792 5.534 14.409 1.00 90.88 92 GLN A C 1
ATOM 718 O O . GLN A 1 92 ? -16.791 5.215 13.773 1.00 90.88 92 GLN A O 1
ATOM 723 N N . TRP A 1 93 ? -14.834 4.671 14.748 1.00 91.44 93 TRP A N 1
ATOM 724 C CA . TRP A 1 93 ? -14.821 3.274 14.346 1.00 91.44 93 TRP A CA 1
ATOM 725 C C . TRP A 1 93 ? -15.220 2.388 15.516 1.00 91.44 93 TRP A C 1
ATOM 727 O O . TRP A 1 93 ? -14.654 2.451 16.611 1.00 91.44 93 TRP A O 1
ATOM 737 N N . SER A 1 94 ? -16.194 1.525 15.277 1.00 92.81 94 SER A N 1
ATOM 738 C CA . SER A 1 94 ? -16.571 0.480 16.212 1.00 92.81 94 SER A CA 1
ATOM 739 C C . SER A 1 94 ? -15.538 -0.649 16.218 1.00 92.81 94 SER A C 1
ATOM 741 O O . SER A 1 94 ? -14.902 -0.964 15.213 1.00 92.81 94 SER A O 1
ATOM 743 N N . THR A 1 95 ? -15.426 -1.355 17.345 1.00 92.75 95 THR A N 1
ATOM 744 C CA . THR A 1 95 ? -14.595 -2.567 17.453 1.00 92.75 95 THR A CA 1
ATOM 745 C C . THR A 1 95 ? -14.963 -3.631 16.413 1.00 92.75 95 THR A C 1
ATOM 747 O O . THR A 1 95 ? -14.107 -4.409 15.999 1.00 92.75 95 THR A O 1
ATOM 750 N N . LEU A 1 96 ? -16.233 -3.692 15.996 1.00 93.94 96 LEU A N 1
ATOM 751 C CA . LEU A 1 96 ? -16.682 -4.622 14.963 1.00 93.94 96 LEU A CA 1
ATOM 752 C C . LEU A 1 96 ? -16.111 -4.244 13.591 1.00 93.94 96 LEU A C 1
ATOM 754 O O . LEU A 1 96 ? -15.613 -5.122 12.894 1.00 93.94 96 LEU A O 1
ATOM 758 N N . GLU A 1 97 ? -16.128 -2.959 13.231 1.00 92.88 97 GLU A N 1
ATOM 759 C CA . GLU A 1 97 ? -15.529 -2.474 11.980 1.00 92.88 97 GLU A CA 1
ATOM 760 C C . GLU A 1 97 ? -14.024 -2.737 11.945 1.00 92.88 97 GLU A C 1
ATOM 762 O O . GLU A 1 97 ? -13.525 -3.255 10.947 1.00 92.88 97 GLU A O 1
ATOM 767 N N . LEU A 1 98 ? -13.314 -2.493 13.053 1.00 93.75 98 LEU A N 1
ATOM 768 C CA . LEU A 1 98 ? -11.882 -2.803 13.146 1.00 93.75 98 LEU A CA 1
ATOM 769 C C . LEU A 1 98 ? -11.609 -4.289 12.876 1.00 93.75 98 LEU A C 1
ATOM 771 O O . LEU A 1 98 ? -10.734 -4.621 12.072 1.00 93.75 98 LEU A O 1
ATOM 775 N N . LYS A 1 99 ? -12.406 -5.183 13.476 1.00 94.00 99 LYS A N 1
ATOM 776 C CA . LYS A 1 99 ? -12.268 -6.633 13.281 1.00 94.00 99 LYS A CA 1
ATOM 777 C C . LYS A 1 99 ? -12.598 -7.069 11.862 1.00 94.00 99 LYS A C 1
ATOM 779 O O . LYS A 1 99 ? -11.934 -7.958 11.347 1.00 94.00 99 LYS A O 1
ATOM 784 N N . ILE A 1 100 ? -13.606 -6.470 11.233 1.00 92.69 100 ILE A N 1
ATOM 785 C CA . ILE A 1 100 ? -13.973 -6.799 9.852 1.00 92.69 100 ILE A CA 1
ATOM 786 C C . ILE A 1 100 ? -12.866 -6.366 8.888 1.00 92.69 100 ILE A C 1
ATOM 788 O O . ILE A 1 100 ? -12.538 -7.113 7.971 1.00 92.69 100 ILE A O 1
ATOM 792 N N . ILE A 1 101 ? -12.287 -5.181 9.095 1.00 91.69 101 ILE A N 1
ATOM 793 C CA . ILE A 1 101 ? -11.299 -4.623 8.166 1.00 91.69 101 ILE A CA 1
ATOM 794 C C . ILE A 1 101 ? -9.919 -5.242 8.378 1.00 91.69 101 ILE A C 1
ATOM 796 O O . ILE A 1 101 ? -9.230 -5.501 7.400 1.00 91.69 101 ILE A O 1
ATOM 800 N N . THR A 1 102 ? -9.509 -5.466 9.628 1.00 92.94 102 THR A N 1
ATOM 801 C CA . THR A 1 102 ? -8.118 -5.825 9.970 1.00 92.94 102 THR A CA 1
ATOM 802 C C . THR A 1 102 ? -7.972 -7.140 10.728 1.00 92.94 102 THR A C 1
ATOM 804 O O . THR A 1 102 ? -6.859 -7.576 10.986 1.00 92.94 102 THR A O 1
ATOM 807 N N . GLY A 1 103 ? -9.073 -7.761 11.157 1.00 92.94 103 GLY A N 1
ATOM 808 C CA . GLY A 1 103 ? -9.043 -8.905 12.076 1.00 92.94 103 GLY A CA 1
ATOM 809 C C . GLY A 1 103 ? -8.773 -8.532 13.541 1.00 92.94 103 GLY A C 1
ATOM 810 O O . GLY A 1 103 ? -8.964 -9.369 14.424 1.00 92.94 103 GLY A O 1
ATOM 811 N N . HIS A 1 104 ? -8.404 -7.279 13.829 1.00 92.00 104 HIS A N 1
ATOM 812 C CA . HIS A 1 104 ? -8.047 -6.804 15.167 1.00 92.00 104 HIS A CA 1
ATOM 813 C C . HIS A 1 104 ? -9.143 -5.928 15.779 1.00 92.00 104 HIS A C 1
ATOM 815 O O . HIS A 1 104 ? -9.827 -5.180 15.090 1.00 92.00 104 HIS A O 1
ATOM 821 N N . GLY A 1 105 ? -9.342 -6.038 17.096 1.00 89.44 105 GLY A N 1
ATOM 822 C CA . GLY A 1 105 ? -10.339 -5.243 17.827 1.00 89.44 105 GLY A CA 1
ATOM 823 C C . GLY A 1 105 ? -9.763 -4.025 18.545 1.00 89.44 105 GLY A C 1
ATOM 824 O O . GLY A 1 105 ? -10.521 -3.237 19.110 1.00 89.44 105 GLY A O 1
ATOM 825 N N . ASP A 1 106 ? -8.443 -3.895 18.557 1.00 92.50 106 ASP A N 1
ATOM 826 C CA . ASP A 1 106 ? -7.709 -2.895 19.308 1.00 92.50 106 ASP A CA 1
ATOM 827 C C . ASP A 1 106 ? -6.732 -2.142 18.398 1.00 92.50 106 ASP A C 1
ATOM 829 O O . ASP A 1 106 ? -6.087 -2.708 17.515 1.00 92.50 106 ASP A O 1
ATOM 833 N N . TRP A 1 107 ? -6.649 -0.830 18.614 1.00 92.44 107 TRP A N 1
ATOM 834 C CA . TRP A 1 107 ? -5.802 0.058 17.825 1.00 92.44 107 TRP A CA 1
ATOM 835 C C . TRP A 1 107 ? -4.302 -0.260 17.920 1.00 92.44 107 TRP A C 1
ATOM 837 O O . TRP A 1 107 ? -3.643 -0.206 16.883 1.00 92.44 107 TRP A O 1
ATOM 847 N N . PRO A 1 108 ? -3.734 -0.599 19.097 1.00 93.88 108 PRO A N 1
ATOM 848 C CA . PRO A 1 108 ? -2.320 -0.949 19.187 1.00 93.88 108 PRO A CA 1
ATOM 849 C C . PRO A 1 108 ? -1.942 -2.163 18.330 1.00 93.88 108 PRO A C 1
ATOM 851 O O . PRO A 1 108 ? -1.009 -2.048 17.536 1.00 93.88 108 PRO A O 1
ATOM 854 N N . ALA A 1 109 ? -2.681 -3.278 18.412 1.00 93.81 109 ALA A N 1
ATOM 855 C CA . ALA A 1 109 ? -2.394 -4.458 17.593 1.00 93.81 109 ALA A CA 1
ATOM 856 C C . ALA A 1 109 ? -2.594 -4.183 16.100 1.00 93.81 109 ALA A C 1
ATOM 858 O O . ALA A 1 109 ? -1.818 -4.668 15.280 1.00 93.81 109 ALA A O 1
ATOM 859 N N . LEU A 1 110 ? -3.591 -3.369 15.740 1.00 94.88 110 LEU A N 1
ATOM 860 C CA . LEU A 1 110 ? -3.802 -2.941 14.357 1.00 94.88 110 LEU A CA 1
ATOM 861 C C .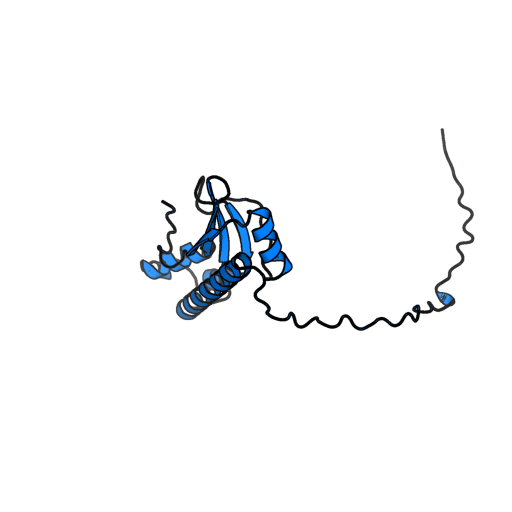 LEU A 1 110 ? -2.586 -2.187 13.809 1.00 94.88 110 LEU A C 1
ATOM 863 O O . LEU A 1 110 ? -2.129 -2.485 12.707 1.00 94.88 110 LEU A O 1
ATOM 867 N N . LEU A 1 111 ? -2.053 -1.219 14.560 1.00 95.00 111 LEU A N 1
ATOM 868 C CA . LEU A 1 111 ? -0.900 -0.423 14.129 1.00 95.00 111 LEU A CA 1
ATOM 869 C C . LEU A 1 111 ? 0.386 -1.251 14.075 1.00 95.00 111 LEU A C 1
ATOM 871 O O . LEU A 1 111 ? 1.189 -1.064 13.161 1.00 95.00 111 LEU A O 1
ATOM 875 N N . GLU A 1 112 ? 0.570 -2.175 15.020 1.00 96.62 112 GLU A N 1
ATOM 876 C CA . GLU A 1 112 ? 1.690 -3.120 15.013 1.00 96.62 112 GLU A CA 1
ATOM 877 C C . GLU A 1 112 ? 1.633 -4.036 13.783 1.00 96.62 112 GLU A C 1
ATOM 879 O O . GLU A 1 112 ? 2.620 -4.158 13.053 1.00 96.62 112 GLU A O 1
ATOM 884 N N . MET A 1 113 ? 0.461 -4.614 13.504 1.00 96.44 113 MET A N 1
ATOM 885 C CA . MET A 1 113 ? 0.216 -5.421 12.309 1.00 96.44 113 MET A CA 1
ATOM 886 C C . MET A 1 113 ? 0.488 -4.617 11.036 1.00 96.44 113 MET A C 1
ATOM 888 O O . MET A 1 113 ? 1.227 -5.085 10.169 1.00 96.44 113 MET A O 1
ATOM 892 N N . ALA A 1 114 ? -0.047 -3.397 10.942 1.00 96.38 114 ALA A N 1
ATOM 893 C CA . ALA A 1 114 ? 0.129 -2.544 9.773 1.0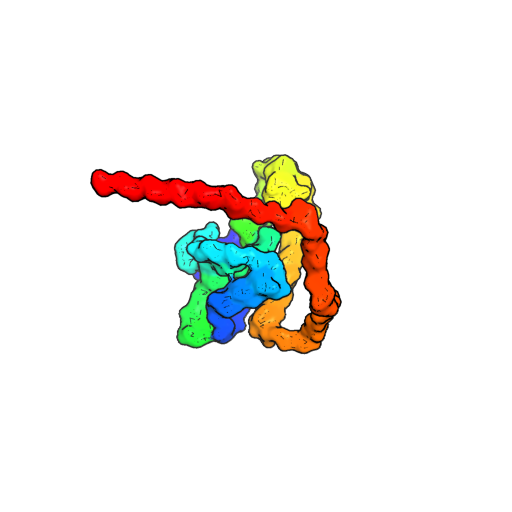0 96.38 114 ALA A CA 1
ATOM 894 C C . ALA A 1 114 ? 1.610 -2.234 9.531 1.00 96.38 114 ALA A C 1
ATOM 896 O O . ALA A 1 114 ? 2.085 -2.356 8.403 1.00 96.38 114 ALA A O 1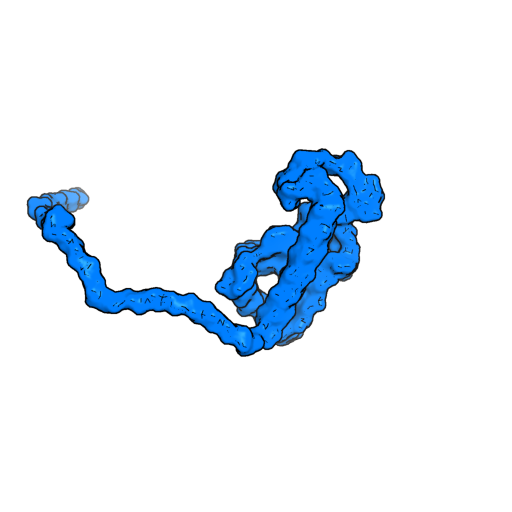
ATOM 897 N N . GLY A 1 115 ? 2.351 -1.875 10.585 1.00 96.62 115 GLY A N 1
ATOM 898 C CA . GLY A 1 115 ? 3.779 -1.574 10.493 1.00 96.62 115 GLY A CA 1
ATOM 899 C C . GLY A 1 115 ? 4.595 -2.783 10.042 1.00 96.62 115 GLY A C 1
ATOM 900 O O . GLY A 1 115 ? 5.453 -2.657 9.166 1.00 96.62 115 GLY A O 1
ATOM 901 N N . ARG A 1 116 ? 4.283 -3.965 10.584 1.00 97.44 116 ARG A N 1
ATOM 902 C CA . ARG A 1 116 ? 4.927 -5.219 10.188 1.00 97.44 116 ARG A CA 1
ATOM 903 C C . ARG A 1 116 ? 4.647 -5.561 8.728 1.00 97.44 116 ARG A C 1
ATOM 905 O O . ARG A 1 116 ? 5.590 -5.730 7.964 1.00 97.44 116 ARG A O 1
ATOM 912 N N . GLN A 1 117 ? 3.377 -5.599 8.328 1.00 96.81 117 GLN A N 1
ATOM 913 C CA . GLN A 1 117 ? 2.993 -5.906 6.948 1.00 96.81 117 GLN A CA 1
ATOM 914 C C . GLN A 1 117 ? 3.585 -4.906 5.953 1.00 96.81 117 GLN A C 1
ATOM 916 O O . GLN A 1 117 ? 4.001 -5.298 4.867 1.00 96.81 117 GLN A O 1
ATOM 921 N N . PHE A 1 118 ? 3.664 -3.625 6.320 1.00 97.44 118 PHE A N 1
ATOM 922 C CA . PHE A 1 118 ? 4.274 -2.604 5.475 1.00 97.44 118 PHE A CA 1
ATOM 923 C C . PHE A 1 118 ? 5.773 -2.861 5.287 1.00 97.44 118 PHE A C 1
ATOM 925 O O . PHE A 1 118 ? 6.245 -2.908 4.153 1.00 97.44 118 PHE A O 1
ATOM 932 N N . SER A 1 119 ? 6.510 -3.096 6.377 1.00 97.12 119 SER A N 1
ATOM 933 C CA . SER A 1 119 ? 7.940 -3.421 6.316 1.00 97.12 119 SER A CA 1
ATOM 934 C C . SER A 1 119 ? 8.209 -4.703 5.523 1.00 97.12 119 SER A C 1
ATOM 936 O O . SER A 1 119 ? 9.144 -4.748 4.722 1.00 97.12 119 SER A O 1
ATOM 938 N N . ASP A 1 120 ? 7.388 -5.735 5.721 1.00 96.69 120 ASP A N 1
ATOM 939 C CA . ASP A 1 120 ? 7.515 -7.014 5.022 1.00 96.69 120 ASP A CA 1
ATOM 940 C C . ASP A 1 120 ? 7.253 -6.839 3.516 1.00 96.69 120 ASP A C 1
ATOM 942 O O . ASP A 1 120 ? 8.058 -7.283 2.694 1.00 96.69 120 ASP A O 1
ATOM 946 N N . ALA A 1 121 ? 6.192 -6.115 3.139 1.00 96.75 121 ALA A N 1
ATOM 947 C CA . ALA A 1 121 ? 5.871 -5.825 1.742 1.00 96.75 121 ALA A CA 1
ATOM 948 C C . ALA A 1 121 ? 6.963 -4.998 1.046 1.00 96.75 121 ALA A C 1
ATOM 950 O O . ALA A 1 121 ? 7.326 -5.309 -0.088 1.00 96.75 121 ALA A O 1
ATOM 951 N N . VAL A 1 122 ? 7.517 -3.982 1.717 1.00 96.75 122 VAL A N 1
ATOM 952 C CA . VAL A 1 122 ? 8.641 -3.191 1.186 1.00 96.75 122 VAL A CA 1
ATOM 953 C C . VAL A 1 122 ? 9.845 -4.087 0.926 1.00 96.75 122 VAL A C 1
ATOM 955 O O . VAL A 1 122 ? 10.364 -4.109 -0.186 1.00 96.75 122 VAL A O 1
ATOM 958 N N . CYS A 1 123 ? 10.232 -4.894 1.914 1.00 96.00 123 CYS A N 1
ATOM 959 C CA . CYS A 1 123 ? 11.381 -5.782 1.794 1.00 96.00 123 CYS A CA 1
ATOM 960 C C . CYS A 1 123 ? 11.207 -6.804 0.659 1.00 96.00 123 CYS A C 1
ATOM 962 O O . CYS A 1 123 ? 12.146 -7.109 -0.075 1.00 96.00 123 CYS A O 1
ATOM 964 N N . VAL A 1 124 ? 9.994 -7.326 0.483 1.00 95.12 124 VAL A N 1
ATOM 965 C CA . VAL A 1 124 ? 9.667 -8.242 -0.611 1.00 95.12 124 VAL A CA 1
ATOM 966 C C . VAL A 1 124 ? 9.749 -7.560 -1.975 1.00 95.12 124 VAL A C 1
ATOM 968 O O . VAL A 1 124 ? 10.323 -8.136 -2.896 1.00 95.12 124 VAL A O 1
ATOM 971 N N . VAL A 1 125 ? 9.222 -6.343 -2.118 1.00 95.62 125 VAL A N 1
ATOM 972 C CA . VAL A 1 125 ? 9.282 -5.600 -3.386 1.00 95.62 125 VAL A CA 1
ATOM 973 C C . VAL A 1 125 ? 10.722 -5.235 -3.742 1.00 95.62 125 VAL A C 1
ATOM 975 O O . VAL A 1 125 ? 11.128 -5.423 -4.887 1.00 95.62 125 VAL A O 1
ATOM 978 N N . GLU A 1 126 ? 11.518 -4.790 -2.771 1.00 95.31 126 GLU A N 1
ATOM 979 C CA . GLU A 1 126 ? 12.946 -4.525 -2.972 1.00 95.31 126 GLU A CA 1
ATOM 980 C C . GLU A 1 126 ? 13.696 -5.787 -3.423 1.00 95.31 126 GLU A C 1
ATOM 982 O O . GLU A 1 126 ? 14.497 -5.724 -4.356 1.00 95.31 126 GLU A O 1
ATOM 987 N N . ARG A 1 127 ? 13.397 -6.954 -2.833 1.00 93.62 127 ARG A N 1
ATOM 988 C CA . ARG A 1 127 ? 13.962 -8.242 -3.274 1.00 93.62 127 ARG A CA 1
ATOM 989 C C . ARG A 1 127 ? 13.507 -8.629 -4.678 1.00 93.62 127 ARG A C 1
ATOM 991 O O . ARG A 1 127 ? 14.335 -9.039 -5.484 1.00 93.62 127 ARG A O 1
ATOM 998 N N . ALA A 1 128 ? 12.221 -8.477 -4.987 1.00 93.31 128 ALA A N 1
ATOM 999 C CA . ALA A 1 128 ? 11.684 -8.775 -6.313 1.00 93.31 128 ALA A CA 1
ATOM 1000 C C . ALA A 1 128 ? 12.356 -7.916 -7.400 1.00 93.31 128 ALA A C 1
ATOM 1002 O O . ALA A 1 128 ? 12.604 -8.396 -8.504 1.00 93.31 128 ALA A O 1
ATOM 1003 N N . ILE A 1 129 ? 12.695 -6.665 -7.071 1.00 93.50 129 ILE A N 1
ATOM 1004 C CA . ILE A 1 129 ? 13.394 -5.728 -7.959 1.00 93.50 129 ILE A CA 1
ATOM 1005 C C . ILE A 1 129 ? 14.887 -6.033 -8.073 1.00 93.50 129 ILE A C 1
ATOM 1007 O O . ILE A 1 129 ? 15.434 -5.969 -9.173 1.00 93.50 129 ILE A O 1
ATOM 1011 N N . ALA A 1 130 ? 15.551 -6.379 -6.968 1.00 89.69 130 ALA A N 1
ATOM 1012 C CA . ALA A 1 130 ? 16.961 -6.771 -6.975 1.00 89.69 130 ALA A CA 1
ATOM 1013 C C . ALA A 1 130 ? 17.216 -8.052 -7.798 1.00 89.69 130 ALA A C 1
ATOM 1015 O O . ALA A 1 130 ? 18.363 -8.360 -8.129 1.00 89.69 130 ALA A O 1
ATOM 1016 N N . GLY A 1 131 ? 16.149 -8.775 -8.149 1.00 74.44 131 GLY A N 1
ATOM 1017 C CA . GLY A 1 131 ? 16.204 -10.081 -8.780 1.00 74.44 131 GLY A CA 1
ATOM 1018 C C . GLY A 1 131 ? 16.494 -11.170 -7.748 1.00 74.44 131 GLY A C 1
ATOM 1019 O O . GLY A 1 131 ? 16.674 -10.883 -6.562 1.00 74.44 131 GLY A O 1
ATOM 1020 N N . PRO A 1 132 ? 16.540 -12.442 -8.168 1.00 60.78 132 PRO A N 1
ATOM 1021 C CA . PRO A 1 132 ? 16.917 -13.517 -7.273 1.00 60.78 132 PRO A CA 1
ATOM 1022 C C . PRO A 1 132 ? 18.361 -13.281 -6.813 1.00 60.78 132 PRO A C 1
ATOM 1024 O O . PRO A 1 132 ? 19.324 -13.628 -7.498 1.00 60.78 132 PRO A O 1
ATOM 1027 N N . ALA A 1 133 ? 18.528 -12.717 -5.616 1.00 50.69 133 ALA A N 1
ATOM 1028 C CA . ALA A 1 133 ? 19.667 -13.084 -4.797 1.00 50.69 133 ALA A CA 1
ATOM 1029 C C . ALA A 1 133 ? 19.674 -14.619 -4.740 1.00 50.69 133 ALA A C 1
ATOM 1031 O O . ALA A 1 133 ? 18.607 -15.231 -4.731 1.00 50.69 133 ALA A O 1
ATOM 1032 N N . ASN A 1 134 ? 20.851 -15.244 -4.744 1.00 45.56 134 ASN A N 1
ATOM 1033 C CA . ASN A 1 134 ? 21.033 -16.692 -4.594 1.00 45.56 134 ASN A CA 1
ATOM 1034 C C . ASN A 1 134 ? 20.548 -17.204 -3.216 1.00 45.56 134 ASN A C 1
ATOM 1036 O O . ASN A 1 134 ? 21.268 -17.928 -2.532 1.00 45.56 134 ASN A O 1
ATOM 1040 N N . ASP A 1 135 ? 19.344 -16.847 -2.783 1.00 43.31 135 ASP A N 1
ATOM 1041 C CA . ASP A 1 135 ? 18.578 -17.641 -1.852 1.00 43.31 135 ASP A CA 1
ATOM 1042 C C . ASP A 1 135 ? 18.238 -18.900 -2.627 1.00 43.31 135 ASP A C 1
ATOM 1044 O O . ASP A 1 135 ? 17.290 -18.950 -3.414 1.00 43.31 135 ASP A O 1
ATOM 1048 N N . ALA A 1 136 ? 19.129 -19.882 -2.473 1.00 40.91 136 ALA A N 1
ATOM 1049 C CA . ALA A 1 136 ? 18.912 -21.259 -2.841 1.00 40.91 136 ALA A CA 1
ATOM 1050 C C . ALA A 1 136 ? 17.500 -21.601 -2.386 1.00 40.91 136 ALA A C 1
ATOM 1052 O O . ALA A 1 136 ? 17.251 -21.833 -1.201 1.00 40.91 136 ALA A O 1
ATOM 1053 N N . SER A 1 137 ? 16.570 -21.550 -3.340 1.00 45.28 137 SER A N 1
ATOM 1054 C CA . SER A 1 137 ? 15.246 -22.088 -3.150 1.00 45.28 137 SER A CA 1
ATOM 1055 C C . SER A 1 137 ? 15.509 -23.484 -2.633 1.00 45.28 137 SER A C 1
ATOM 1057 O O . SER A 1 137 ? 16.193 -24.278 -3.284 1.00 45.28 137 SER A O 1
ATOM 1059 N N . SER A 1 138 ? 15.045 -23.742 -1.415 1.00 44.94 138 SER A N 1
ATOM 1060 C CA . SER A 1 138 ? 14.752 -25.099 -1.013 1.00 44.94 138 SER A CA 1
ATOM 1061 C C . SER A 1 138 ? 13.764 -25.568 -2.062 1.00 44.94 138 SER A C 1
ATOM 1063 O O . SER A 1 138 ? 12.578 -25.255 -2.023 1.00 44.94 138 SER A O 1
ATOM 1065 N N . VAL A 1 139 ? 14.312 -26.203 -3.097 1.00 46.62 139 VAL A N 1
ATOM 1066 C CA . VAL A 1 139 ? 13.569 -27.042 -4.005 1.00 46.62 139 VAL A CA 1
ATOM 1067 C C . VAL A 1 139 ? 12.836 -27.958 -3.046 1.00 46.62 139 VAL A C 1
ATOM 1069 O O . VAL A 1 139 ? 13.453 -28.795 -2.389 1.00 46.62 139 VAL A O 1
ATOM 1072 N N . GLN A 1 140 ? 11.540 -27.712 -2.855 1.00 48.50 140 GLN A N 1
ATOM 1073 C CA . GLN A 1 140 ? 10.662 -28.783 -2.449 1.00 48.50 140 GLN A CA 1
ATOM 1074 C C . GLN A 1 140 ? 10.867 -29.809 -3.546 1.00 48.50 140 GLN A C 1
ATOM 1076 O O . GLN A 1 140 ? 10.411 -29.618 -4.672 1.00 48.50 140 GLN A O 1
ATOM 1081 N N . GLU A 1 141 ? 11.700 -30.798 -3.229 1.00 45.56 141 GLU A N 1
ATOM 1082 C CA . GLU A 1 141 ? 11.838 -32.037 -3.961 1.00 45.56 141 GLU A CA 1
ATOM 1083 C C . GLU A 1 141 ? 10.402 -32.493 -4.192 1.00 45.56 141 GLU A C 1
ATOM 1085 O O . GLU A 1 141 ? 9.711 -32.943 -3.275 1.00 45.56 141 GLU A O 1
ATOM 1090 N N . LEU A 1 142 ? 9.905 -32.243 -5.405 1.00 52.34 142 LEU A N 1
ATOM 1091 C CA . LEU A 1 142 ? 8.763 -32.966 -5.919 1.00 52.34 142 LEU A CA 1
ATOM 1092 C C . LEU A 1 142 ? 9.140 -34.426 -5.687 1.00 52.34 142 LEU A C 1
ATOM 1094 O O . LEU A 1 142 ? 10.204 -34.824 -6.166 1.00 52.34 142 LEU A O 1
ATOM 1098 N N . PRO A 1 143 ? 8.374 -35.193 -4.893 1.00 46.81 143 PRO A N 1
ATOM 1099 C CA . PRO A 1 143 ? 8.698 -36.592 -4.715 1.00 46.81 143 PRO A CA 1
ATOM 1100 C C . PRO A 1 143 ? 8.768 -37.199 -6.112 1.00 46.81 143 PRO A C 1
ATOM 1102 O O . PRO A 1 143 ? 7.820 -37.054 -6.888 1.00 46.81 143 PRO A O 1
ATOM 1105 N N . ASP A 1 144 ? 9.915 -37.799 -6.433 1.00 48.97 144 ASP A N 1
ATOM 1106 C CA . ASP A 1 144 ? 10.093 -38.593 -7.638 1.00 48.97 144 ASP A CA 1
ATOM 1107 C C . ASP A 1 144 ? 8.941 -39.599 -7.672 1.00 48.97 144 ASP A C 1
ATOM 1109 O O . ASP A 1 144 ? 8.904 -40.570 -6.911 1.00 48.97 144 ASP A O 1
ATOM 1113 N N . PHE A 1 145 ? 7.953 -39.337 -8.525 1.00 51.09 145 PHE A N 1
ATOM 1114 C CA . PHE A 1 145 ? 6.992 -40.349 -8.912 1.00 51.09 145 PHE A CA 1
ATOM 1115 C C . PHE A 1 145 ? 7.760 -41.298 -9.825 1.00 51.09 145 PHE A C 1
ATOM 1117 O O . PHE A 1 145 ? 7.768 -41.143 -11.047 1.00 51.09 145 PHE A O 1
ATOM 1124 N N . ASP A 1 146 ? 8.456 -42.249 -9.199 1.00 50.56 146 ASP A N 1
ATOM 1125 C CA . ASP A 1 146 ? 8.927 -43.453 -9.866 1.00 50.56 146 ASP A CA 1
ATOM 1126 C C . ASP A 1 146 ? 7.751 -44.010 -10.674 1.00 50.56 146 ASP A C 1
ATOM 1128 O O . ASP A 1 146 ? 6.623 -44.078 -10.177 1.00 50.56 146 ASP A O 1
ATOM 1132 N N . GLY A 1 147 ? 8.006 -44.306 -11.946 1.00 54.81 147 GLY A N 1
ATOM 1133 C CA . GLY A 1 147 ? 7.031 -44.577 -13.000 1.00 54.81 147 GLY A CA 1
ATOM 1134 C C . GLY A 1 147 ? 6.243 -45.874 -12.828 1.00 54.81 147 GLY A C 1
ATOM 1135 O O . GLY A 1 147 ? 5.975 -46.561 -13.812 1.00 54.81 147 GLY A O 1
ATOM 113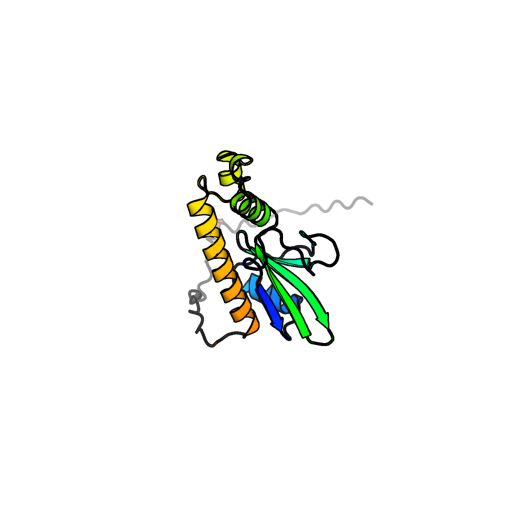6 N N . ASN A 1 148 ? 5.844 -46.217 -11.608 1.00 53.88 148 ASN A N 1
ATOM 1137 C CA . ASN A 1 148 ? 4.805 -47.189 -11.356 1.00 53.88 148 ASN A CA 1
ATOM 1138 C C . ASN A 1 148 ? 3.467 -46.525 -11.675 1.00 53.88 148 ASN A C 1
ATOM 1140 O O . ASN A 1 148 ? 2.876 -45.813 -10.860 1.00 53.88 148 ASN A O 1
ATOM 1144 N N . ALA A 1 149 ? 3.011 -46.745 -12.908 1.00 59.66 149 ALA A N 1
ATOM 1145 C CA . ALA A 1 149 ? 1.630 -46.529 -13.293 1.00 59.66 149 ALA A CA 1
ATOM 1146 C C . ALA A 1 149 ? 0.720 -47.022 -12.157 1.00 59.66 149 ALA A C 1
ATOM 1148 O O . ALA A 1 149 ? 0.853 -48.161 -11.710 1.00 59.66 149 ALA A O 1
ATOM 1149 N N . MET A 1 150 ? -0.187 -46.170 -11.670 1.00 55.59 150 MET A N 1
ATOM 1150 C CA . MET A 1 150 ? -1.298 -46.655 -10.858 1.00 55.59 150 MET A CA 1
ATOM 1151 C C . MET A 1 150 ? -2.072 -47.642 -11.728 1.00 55.59 150 MET A C 1
ATOM 1153 O O . MET A 1 150 ? -2.834 -47.231 -12.604 1.00 55.59 150 MET A O 1
ATOM 1157 N N . GLU A 1 151 ? -1.832 -48.937 -11.529 1.00 61.00 151 GLU A N 1
ATOM 1158 C CA . GLU A 1 151 ? -2.640 -49.987 -12.127 1.00 61.00 151 GLU A CA 1
ATOM 1159 C C . GLU A 1 151 ? -4.057 -49.809 -11.592 1.00 61.00 151 GLU A C 1
ATOM 1161 O O . GLU A 1 151 ? -4.366 -50.095 -10.434 1.00 61.00 151 GLU A O 1
ATOM 1166 N N . VAL A 1 152 ? -4.913 -49.240 -12.435 1.00 61.84 152 VAL A N 1
ATOM 1167 C CA . VAL A 1 152 ? -6.331 -49.123 -12.142 1.00 61.84 152 VAL A CA 1
ATOM 1168 C C . VAL A 1 152 ? -6.875 -50.552 -12.057 1.00 61.84 152 VAL A C 1
ATOM 1170 O O . VAL A 1 152 ? -6.680 -51.317 -13.007 1.00 61.84 152 VAL A O 1
ATOM 1173 N N . PRO A 1 153 ? -7.543 -50.942 -10.954 1.00 65.69 153 PRO A N 1
ATOM 1174 C CA . PRO A 1 153 ? -8.124 -52.269 -10.836 1.00 65.69 153 PRO A CA 1
ATOM 1175 C C . PRO A 1 153 ? -9.027 -52.565 -12.041 1.00 65.69 153 PRO A C 1
ATOM 1177 O O . PRO A 1 153 ? -9.786 -51.683 -12.456 1.00 65.69 153 PRO A O 1
ATOM 1180 N N . PRO A 1 154 ? -8.987 -53.787 -12.602 1.00 60.72 154 PRO A N 1
ATOM 1181 C CA . PRO A 1 154 ? -9.733 -54.134 -13.814 1.00 60.72 154 PRO A CA 1
ATOM 1182 C C . PRO A 1 154 ? -11.250 -53.924 -13.677 1.00 60.72 154 PRO A C 1
ATOM 1184 O O . PRO A 1 154 ? -11.935 -53.757 -14.681 1.00 60.72 154 PRO A O 1
ATOM 1187 N N . ASP A 1 155 ? -11.765 -53.841 -12.448 1.00 62.94 155 ASP A N 1
ATOM 1188 C CA . ASP A 1 155 ? -13.171 -53.559 -12.142 1.00 62.94 155 ASP A CA 1
ATOM 1189 C C . ASP A 1 155 ? -13.632 -52.145 -12.549 1.00 62.94 155 ASP A C 1
ATOM 1191 O O . ASP A 1 155 ? -14.830 -51.912 -12.690 1.00 62.94 155 ASP A O 1
ATOM 1195 N N . TYR A 1 156 ? -12.705 -51.206 -12.777 1.00 60.53 156 TYR A N 1
ATOM 1196 C CA . TYR A 1 156 ? -13.010 -49.861 -13.289 1.00 60.53 156 TYR A CA 1
ATOM 1197 C C . TYR A 1 156 ? -13.027 -49.782 -14.822 1.00 60.53 156 TYR A C 1
ATOM 1199 O O . TYR A 1 156 ? -13.464 -48.773 -15.382 1.00 60.53 156 TYR A O 1
ATOM 1207 N N . LEU A 1 157 ? -12.579 -50.827 -15.525 1.00 60.28 157 LEU A N 1
ATOM 1208 C CA . LEU A 1 157 ? -12.647 -50.903 -16.983 1.00 60.28 157 LEU A CA 1
ATOM 1209 C C . LEU A 1 157 ? -14.018 -51.435 -17.407 1.00 60.28 157 LEU A C 1
ATOM 1211 O O . LEU A 1 157 ? -14.170 -52.567 -17.867 1.00 60.28 157 LEU A O 1
ATOM 1215 N N . HIS A 1 158 ? -15.050 -50.606 -17.272 1.00 61.12 158 HIS A N 1
ATOM 1216 C CA . HIS A 1 158 ? -16.331 -50.912 -17.895 1.00 61.12 158 HIS A CA 1
ATOM 1217 C C . HIS A 1 158 ? -16.203 -50.760 -19.414 1.00 61.12 158 HIS A C 1
ATOM 1219 O O . HIS A 1 158 ? -16.111 -49.655 -19.945 1.00 61.12 158 HIS A O 1
ATOM 1225 N N . SER A 1 159 ? -16.212 -51.889 -20.125 1.00 58.00 159 SER A N 1
ATOM 1226 C CA . SER A 1 159 ? -16.404 -51.897 -21.574 1.00 58.00 159 SER A CA 1
ATOM 1227 C C . SER A 1 159 ? -17.809 -51.382 -21.876 1.00 58.00 159 SER A C 1
ATOM 1229 O O . SER A 1 159 ? -18.797 -52.092 -21.699 1.00 58.00 159 SER A O 1
ATOM 1231 N N . LEU A 1 160 ? -17.907 -50.130 -22.318 1.00 56.47 160 LEU A N 1
ATOM 1232 C CA . LEU A 1 160 ? -19.128 -49.575 -22.889 1.00 56.47 160 LEU A CA 1
ATOM 1233 C C . LEU A 1 160 ? -19.404 -50.288 -24.220 1.00 56.47 160 LEU A C 1
ATOM 1235 O O . LEU A 1 160 ? -19.005 -49.831 -25.285 1.00 56.47 160 LEU A O 1
ATOM 1239 N N . SER A 1 161 ? -20.106 -51.420 -24.179 1.00 57.31 161 SER A N 1
ATOM 1240 C CA . SER A 1 161 ? -20.772 -52.000 -25.355 1.00 57.31 161 SER A CA 1
ATOM 1241 C C . SER A 1 161 ? -22.095 -51.272 -25.617 1.00 57.31 161 SER A C 1
ATOM 1243 O O . SER A 1 161 ? -23.158 -51.883 -25.690 1.00 57.31 161 SER A O 1
ATOM 1245 N N . GLY A 1 162 ? -22.034 -49.942 -25.684 1.00 52.53 162 GLY A N 1
ATOM 1246 C CA . GLY A 1 162 ? -23.159 -49.097 -26.052 1.00 52.53 162 GLY A CA 1
ATOM 1247 C C . GLY A 1 162 ? -23.125 -48.855 -27.552 1.00 52.53 162 GLY A C 1
ATOM 1248 O O . GLY A 1 162 ? -22.282 -48.112 -28.037 1.00 52.53 162 GLY A O 1
ATOM 1249 N N . THR A 1 163 ? -24.025 -49.492 -28.293 1.00 50.28 163 THR A N 1
ATOM 1250 C CA . THR A 1 163 ? -24.354 -49.107 -29.669 1.00 50.28 163 THR A CA 1
ATOM 1251 C C . THR A 1 163 ? -24.810 -47.648 -29.667 1.00 50.28 163 THR A C 1
ATOM 1253 O O . THR A 1 163 ? -25.919 -47.350 -29.226 1.00 50.28 163 THR A O 1
ATOM 1256 N N . GLU A 1 164 ? -23.955 -46.735 -30.124 1.00 57.97 164 GLU A N 1
ATOM 1257 C CA . GLU A 1 164 ? -24.335 -45.346 -30.369 1.00 57.97 164 GLU A CA 1
ATOM 1258 C C . GLU A 1 164 ? -25.307 -45.313 -31.554 1.00 57.97 164 GLU A C 1
ATOM 1260 O O . GLU A 1 164 ? -24.931 -45.528 -32.707 1.00 57.97 164 GLU A O 1
ATOM 1265 N N . VAL A 1 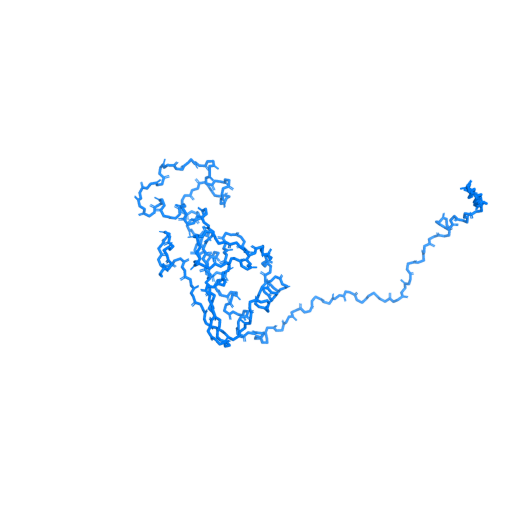165 ? -26.590 -45.089 -31.270 1.00 53.03 165 VAL A N 1
ATOM 1266 C CA . VAL A 1 165 ? -27.573 -44.759 -32.301 1.00 53.03 165 VAL A CA 1
ATOM 1267 C C . VAL A 1 165 ? -27.381 -43.284 -32.640 1.00 53.03 165 VAL A C 1
ATOM 1269 O O . VAL A 1 165 ? -27.779 -42.401 -31.884 1.00 53.03 165 VAL A O 1
ATOM 1272 N N . ILE A 1 166 ? -26.732 -43.020 -33.773 1.00 51.62 166 ILE A N 1
ATOM 1273 C CA . ILE A 1 166 ? -26.628 -41.685 -34.361 1.00 51.62 166 ILE A CA 1
ATOM 1274 C C . ILE A 1 166 ? -27.936 -41.413 -35.114 1.00 51.62 166 ILE A C 1
ATOM 1276 O O . ILE A 1 166 ? -28.092 -41.822 -36.264 1.00 51.62 166 ILE A O 1
ATOM 1280 N N . GLU A 1 167 ? -28.888 -40.725 -34.486 1.00 49.66 167 GLU A N 1
ATOM 1281 C CA . GLU A 1 167 ? -30.004 -40.103 -35.208 1.00 49.66 167 GLU A CA 1
ATOM 1282 C C . GLU A 1 167 ? -29.599 -38.685 -35.633 1.00 49.66 167 GLU A C 1
ATOM 1284 O O . GLU A 1 167 ? -29.762 -37.711 -34.902 1.00 49.66 167 GLU A O 1
ATOM 1289 N N . CYS A 1 168 ? -29.054 -38.558 -36.845 1.00 48.16 168 CYS A N 1
ATOM 1290 C CA . CYS A 1 168 ? -29.046 -37.285 -37.560 1.00 48.16 168 CYS A CA 1
ATOM 1291 C C . CYS A 1 168 ? -30.389 -37.134 -38.283 1.00 48.16 168 CYS A C 1
ATOM 1293 O O . CYS A 1 168 ? -30.603 -37.759 -39.321 1.00 48.16 168 CYS A O 1
ATOM 1295 N N . VAL A 1 169 ? -31.283 -36.293 -37.762 1.00 48.16 169 VAL A N 1
ATOM 1296 C CA . VAL A 1 169 ? -32.434 -35.801 -38.532 1.00 48.16 169 VAL A CA 1
ATOM 1297 C C . VAL A 1 169 ? -31.991 -34.555 -39.303 1.00 48.16 169 VAL A C 1
ATOM 1299 O O . VAL A 1 169 ? -31.517 -33.588 -38.705 1.00 48.16 169 VAL A O 1
ATOM 1302 N N . HIS A 1 170 ? -32.078 -34.646 -40.633 1.00 43.47 170 HIS A N 1
ATOM 1303 C CA . HIS A 1 170 ? -32.025 -33.534 -41.590 1.00 43.47 170 HIS A CA 1
ATOM 1304 C C . HIS A 1 170 ? -33.350 -32.771 -41.612 1.00 43.47 170 HIS A C 1
ATOM 1306 O O . HIS A 1 170 ? -34.405 -33.441 -41.539 1.00 43.47 170 HIS A O 1
#

Secondary structure (DSSP, 8-state):
----TT-GGG-EEEEES--HHHHHHHHHHHH-PEE-----TT-TTS-EEEEEETTEEEEEEEEETTEEEEEEEE-HHHHHHHHHHHTT-GGGS-HHHHHHHHS-SSHHHHHHHHHHHHHHHHHHHHHHHH---S------------S------GGG--------------

Foldseek 3Di:
DQDQLLDPVQKDKDKALQDLVLLLCLCVVPPVWDADDFDDQSDPLNFTFGTDDQQKTKTFNDDDVSMTMIMIGGHPLLSVCSNCVVVVNNVVDQLVNCCVRRVGSDDVVSVVVSVVVSVSVVVVSVCSRVPDDPPPPPPPPPPPPPPPDPPDPCVPPPDPPDDDDDDDDD

pLDDT: mean 83.06, std 17.87, range [40.91, 97.44]